Protein AF-A0A9Q0NQQ3-F1 (afdb_monomer_lite)

Radius of gyration: 32.9 Å; chains: 1; bounding box: 78×58×99 Å

Sequence (138 aa):
MGSHLDSGDTIETEGSVETSYLQKQWTLQQLKKNDHQLWRPQRGLPERSVSVLRAWMFQNFLHPYPKDAEKHLLAVKSGLTRSQVSNWFINARVRLWKPMIEEMYAEMNRRKGRQNEEGANRNHRGLISINNPRFNVS

Foldseek 3Di:
DDDDDDDDDDPDDDVVVVVVVVVVVVVVVVVVVCVVPPPDDVPDQPPQLVVLLVVQCVVVLVHSDDDQVRLVVSCVNSVHDSVVSVVCSVVCCVPPRVVVVVVVVVVVVVVVVVVVVVVVVVVVVVPPPDDDDDDDDD

Secondary structure (DSSP, 8-state):
-------------HHHHHHHHHHHHHHHHHHHHHHHHHS--S-S--HHHHHHHHHHHHHTTT-----HHHHHHHHHHHT--HHHHHHHHHHHIIIIIHHHHHHHHHHHHHHHHHHHHHHHHHHHHTTS----------

Structure (mmCIF, N/CA/C/O backbone):
data_AF-A0A9Q0NQQ3-F1
#
_entry.id   AF-A0A9Q0NQQ3-F1
#
loop_
_atom_site.group_PDB
_atom_site.id
_atom_site.type_symbol
_atom_site.label_atom_id
_atom_site.label_alt_id
_atom_site.label_comp_id
_atom_site.label_asym_id
_atom_site.label_entity_id
_atom_site.label_seq_id
_atom_site.pdbx_PDB_ins_code
_atom_site.Cartn_x
_atom_site.Cartn_y
_atom_site.Cartn_z
_atom_site.occupancy
_atom_site.B_iso_or_equiv
_atom_site.auth_seq_id
_atom_site.auth_comp_id
_atom_site.auth_asym_id
_atom_site.auth_atom_id
_atom_site.pdbx_PDB_model_num
ATOM 1 N N . MET A 1 1 ? 58.748 28.494 48.666 1.00 41.19 1 MET A N 1
ATOM 2 C CA . MET A 1 1 ? 59.998 28.173 47.943 1.00 41.19 1 MET A CA 1
ATOM 3 C C . MET A 1 1 ? 59.912 26.697 47.600 1.00 41.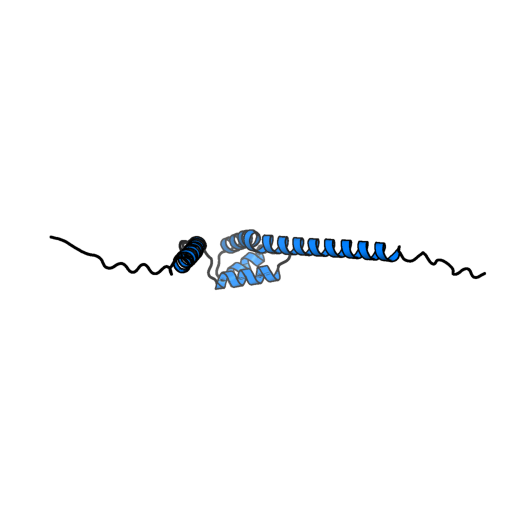19 1 MET A C 1
ATOM 5 O O . MET A 1 1 ? 59.674 25.934 48.519 1.00 41.19 1 MET A O 1
ATOM 9 N N . GLY A 1 2 ? 59.657 26.335 46.338 1.00 43.31 2 GLY A N 1
ATOM 10 C CA . GLY A 1 2 ? 60.695 25.922 45.373 1.00 43.31 2 GLY A CA 1
ATOM 11 C C . GLY A 1 2 ? 61.238 24.549 45.797 1.00 43.31 2 GLY A C 1
ATOM 12 O O . GLY A 1 2 ? 61.695 24.434 46.920 1.00 43.31 2 GLY A O 1
ATOM 13 N N . SER A 1 3 ? 61.211 23.460 45.039 1.00 46.94 3 SER A N 1
ATOM 14 C CA . SER A 1 3 ? 61.104 23.234 43.598 1.00 46.94 3 SER A CA 1
ATOM 15 C C . SER A 1 3 ? 61.194 21.713 43.377 1.00 46.94 3 SER A C 1
ATOM 17 O O . SER A 1 3 ? 61.660 21.000 44.262 1.00 46.94 3 SER A O 1
ATOM 19 N N . HIS A 1 4 ? 60.895 21.286 42.151 1.00 36.41 4 HIS A N 1
ATOM 20 C CA . HIS A 1 4 ? 61.605 20.236 41.408 1.00 36.41 4 HIS A CA 1
ATOM 21 C C . HIS A 1 4 ? 60.783 18.991 41.044 1.00 36.41 4 HIS A C 1
ATOM 23 O O . HIS A 1 4 ? 60.372 18.191 41.877 1.00 36.41 4 HIS A O 1
ATOM 29 N N . LEU A 1 5 ? 60.569 18.913 39.734 1.00 45.38 5 LEU A N 1
ATOM 30 C CA . LEU A 1 5 ? 59.950 17.864 38.942 1.00 45.38 5 LEU A CA 1
ATOM 31 C C . LEU A 1 5 ? 60.943 16.703 38.777 1.00 45.38 5 LEU A C 1
ATOM 33 O O . LEU A 1 5 ? 62.147 16.946 38.700 1.00 45.38 5 LEU A O 1
ATOM 37 N N . ASP A 1 6 ? 60.436 15.479 38.656 1.00 37.72 6 ASP A N 1
ATOM 38 C CA . ASP A 1 6 ? 61.159 14.376 38.020 1.00 37.72 6 ASP A CA 1
ATOM 39 C C . ASP A 1 6 ? 60.434 14.021 36.717 1.00 37.72 6 ASP A C 1
ATOM 41 O O . ASP A 1 6 ? 59.214 13.837 36.699 1.00 37.72 6 ASP A O 1
ATOM 45 N N . SER A 1 7 ? 61.190 14.037 35.622 1.00 55.62 7 SER A N 1
ATOM 46 C CA . SER A 1 7 ? 60.725 13.841 34.252 1.00 55.62 7 SER A CA 1
ATOM 47 C C . SER A 1 7 ? 60.843 12.371 33.874 1.00 55.62 7 SER A C 1
ATOM 49 O O . SER A 1 7 ? 61.928 11.802 33.927 1.00 55.62 7 SER A O 1
ATOM 51 N N . GLY A 1 8 ? 59.754 11.788 33.382 1.00 37.25 8 GLY A N 1
ATOM 52 C CA . GLY A 1 8 ? 59.758 10.479 32.736 1.00 37.25 8 GLY A CA 1
ATOM 53 C C . GLY A 1 8 ? 58.756 10.462 31.592 1.00 37.25 8 GLY A C 1
ATOM 54 O O . GLY A 1 8 ? 57.649 9.959 31.754 1.00 37.25 8 GLY A O 1
ATOM 55 N N . ASP A 1 9 ? 59.126 11.052 30.455 1.00 38.16 9 ASP A N 1
ATOM 56 C CA . ASP A 1 9 ? 58.312 11.046 29.239 1.00 38.16 9 ASP A CA 1
ATOM 57 C C . ASP A 1 9 ? 58.542 9.715 28.503 1.00 38.16 9 ASP A C 1
ATOM 59 O O . ASP A 1 9 ? 59.629 9.443 27.987 1.00 38.16 9 ASP A O 1
ATOM 63 N N . THR A 1 10 ? 57.538 8.838 28.538 1.00 48.53 10 THR A N 1
ATOM 64 C CA . THR A 1 10 ? 57.506 7.564 27.809 1.00 48.53 10 THR A CA 1
ATOM 65 C C . THR A 1 10 ? 56.640 7.761 26.568 1.00 48.53 10 THR A C 1
ATOM 67 O O . THR A 1 10 ? 55.428 7.944 26.661 1.00 48.53 10 THR A O 1
ATOM 70 N N . ILE A 1 11 ? 57.278 7.747 25.396 1.00 52.28 11 ILE A N 1
ATOM 71 C CA . ILE A 1 11 ? 56.640 7.845 24.078 1.00 52.28 11 ILE A CA 1
ATOM 72 C C . ILE A 1 11 ? 55.896 6.540 23.784 1.00 52.28 11 ILE A C 1
ATOM 74 O O . ILE A 1 11 ? 56.439 5.691 23.095 1.00 52.28 11 ILE A O 1
ATOM 78 N N . GLU A 1 12 ? 54.670 6.365 24.278 1.00 53.56 12 GLU A N 1
ATOM 79 C CA . GLU A 1 12 ? 53.768 5.283 23.842 1.00 53.56 12 GLU A CA 1
ATOM 80 C C . GLU A 1 12 ? 52.293 5.682 24.015 1.00 53.56 12 GLU A C 1
ATOM 82 O O . GLU A 1 12 ? 51.605 5.169 24.896 1.00 53.56 12 GLU A O 1
ATOM 87 N N . THR A 1 13 ? 51.750 6.628 23.232 1.00 50.34 13 THR A N 1
ATOM 88 C CA . THR A 1 13 ? 50.282 6.864 23.280 1.00 50.34 13 THR A CA 1
ATOM 89 C C . THR A 1 13 ? 49.635 7.462 22.022 1.00 50.34 13 THR A C 1
ATOM 91 O O . THR A 1 13 ? 48.511 7.941 22.088 1.00 50.34 13 THR A O 1
ATOM 94 N N . GLU A 1 14 ? 50.257 7.421 20.844 1.00 50.19 14 GLU A N 1
ATOM 95 C CA . GLU A 1 14 ? 49.658 8.083 19.662 1.00 50.19 14 GLU A CA 1
ATOM 96 C C . GLU A 1 14 ? 48.566 7.225 18.971 1.00 50.19 14 GLU A C 1
ATOM 98 O O . GLU A 1 14 ? 47.528 7.740 18.559 1.00 50.19 14 GLU A O 1
ATOM 103 N N . GLY A 1 15 ? 48.699 5.889 18.936 1.00 48.53 15 GLY A N 1
ATOM 104 C CA . GLY A 1 15 ? 47.726 5.002 18.261 1.00 48.53 15 GLY A CA 1
ATOM 105 C C . GLY A 1 15 ? 46.391 4.785 18.999 1.00 48.53 15 GLY A C 1
ATOM 106 O O . GLY A 1 15 ? 45.391 4.373 18.404 1.00 48.53 15 GLY A O 1
ATOM 107 N N . SER A 1 16 ? 46.345 5.071 20.302 1.00 54.09 16 SER A N 1
ATOM 108 C CA . SER A 1 16 ? 45.147 4.877 21.140 1.00 54.09 16 SER A CA 1
ATOM 109 C C . SER A 1 16 ? 44.127 6.010 20.962 1.00 54.09 16 SER A C 1
ATOM 111 O O . SER A 1 16 ? 42.911 5.806 21.009 1.00 54.09 16 SER A O 1
ATOM 113 N N . VAL A 1 17 ? 44.611 7.224 20.690 1.00 58.12 17 VAL A N 1
ATOM 114 C CA . VAL A 1 17 ? 43.752 8.406 20.554 1.00 58.12 17 VAL A CA 1
ATOM 115 C C . VAL A 1 17 ? 43.084 8.439 19.181 1.00 58.12 17 VAL A C 1
ATOM 117 O O . VAL A 1 17 ? 41.894 8.742 19.088 1.00 58.12 17 VAL A O 1
ATOM 120 N N . GLU A 1 18 ? 43.805 8.065 18.122 1.00 58.72 18 GLU A N 1
ATOM 121 C CA . GLU A 1 18 ? 43.264 8.042 16.759 1.00 58.72 18 GLU A CA 1
ATOM 122 C C . GLU A 1 18 ? 42.195 6.951 16.586 1.00 58.72 18 GLU A C 1
ATOM 124 O O . GLU A 1 18 ? 41.114 7.215 16.055 1.00 58.72 18 GLU A O 1
ATOM 129 N N . THR A 1 19 ? 42.428 5.752 17.131 1.00 60.34 19 THR A N 1
ATOM 130 C CA . THR A 1 19 ? 41.429 4.668 17.151 1.00 60.34 19 THR A CA 1
ATOM 131 C C . THR A 1 19 ? 40.190 5.053 1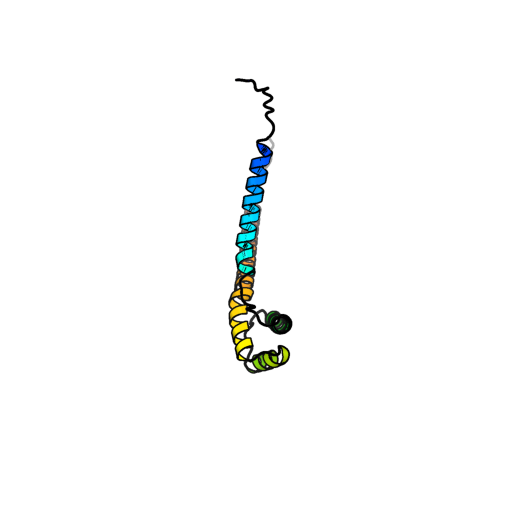7.960 1.00 60.34 19 THR A C 1
ATOM 133 O O . THR A 1 19 ? 39.066 4.853 17.496 1.00 60.34 19 THR A O 1
ATOM 136 N N . SER A 1 20 ? 40.372 5.698 19.116 1.00 72.38 20 SER A N 1
ATOM 137 C CA . SER A 1 20 ? 39.280 6.271 19.912 1.00 72.38 20 SER A CA 1
ATOM 138 C C . SER A 1 20 ? 38.493 7.328 19.134 1.00 72.38 20 SER A C 1
ATOM 140 O O . SER A 1 20 ? 37.259 7.314 19.138 1.00 72.38 20 SER A O 1
ATOM 142 N N . TYR A 1 21 ? 39.172 8.212 18.399 1.00 74.88 21 TYR A N 1
ATOM 143 C CA . TYR A 1 21 ? 38.520 9.258 17.617 1.00 74.88 21 TYR A CA 1
ATOM 144 C C . TYR A 1 21 ? 37.735 8.680 16.443 1.00 74.88 21 TYR A C 1
ATOM 146 O O . TYR A 1 21 ? 36.575 9.037 16.255 1.00 74.88 21 TYR A O 1
ATOM 154 N N . LEU A 1 22 ? 38.312 7.743 15.690 1.00 74.06 22 LEU A N 1
ATOM 155 C CA . LEU A 1 22 ? 37.628 7.065 14.591 1.00 74.06 22 LEU A CA 1
ATOM 156 C C . LEU A 1 22 ? 36.429 6.265 15.095 1.00 74.06 22 LEU A C 1
ATOM 158 O O . LEU A 1 22 ? 35.345 6.374 14.527 1.00 74.06 22 LEU A O 1
ATOM 162 N N . GLN A 1 23 ? 36.572 5.539 16.203 1.00 74.56 23 GLN A N 1
ATOM 163 C CA . GLN A 1 23 ? 35.472 4.801 16.813 1.00 74.56 23 GLN A CA 1
ATOM 164 C C . GLN A 1 23 ? 34.377 5.736 17.328 1.00 74.56 23 GLN A C 1
ATOM 166 O O . GLN A 1 23 ? 33.196 5.445 17.133 1.00 74.56 23 GLN A O 1
ATOM 171 N N . LYS A 1 24 ? 34.743 6.884 17.911 1.00 76.50 24 LYS A N 1
ATOM 172 C CA . LYS A 1 24 ? 33.821 7.948 18.332 1.00 76.50 24 LYS A CA 1
ATOM 173 C C . LYS A 1 24 ? 33.107 8.586 17.137 1.00 76.50 24 LYS A C 1
ATOM 175 O O . LYS A 1 24 ? 31.898 8.781 17.185 1.00 76.50 24 LYS A O 1
ATOM 180 N N . GLN A 1 25 ? 33.810 8.859 16.040 1.00 76.44 25 GLN A N 1
ATOM 181 C CA . GLN A 1 25 ? 33.227 9.386 14.802 1.00 76.44 25 GLN A CA 1
ATOM 182 C C . GLN A 1 25 ? 32.291 8.362 14.140 1.00 76.44 25 GLN A C 1
ATOM 184 O O . GLN A 1 25 ? 31.186 8.716 13.729 1.00 76.44 25 GLN A O 1
ATOM 189 N N . TRP A 1 26 ? 32.674 7.081 14.105 1.00 67.50 26 TRP A N 1
ATOM 190 C CA . TRP A 1 26 ? 31.832 5.986 13.617 1.00 67.50 26 TRP A CA 1
ATOM 191 C C . TRP A 1 26 ? 30.586 5.810 14.490 1.00 67.50 26 TRP A C 1
ATOM 193 O O . TRP A 1 26 ? 29.482 5.765 13.957 1.00 67.50 26 TRP A O 1
ATOM 203 N N . THR A 1 27 ? 30.714 5.785 15.822 1.00 71.81 27 THR A N 1
ATOM 204 C CA . THR A 1 27 ? 29.555 5.680 16.733 1.00 71.81 27 THR A CA 1
ATOM 205 C C . THR A 1 27 ? 28.633 6.892 16.648 1.00 71.81 27 THR A C 1
ATOM 207 O O . THR A 1 27 ? 27.419 6.712 16.580 1.00 71.81 27 THR A O 1
ATOM 210 N N . LEU A 1 28 ? 29.162 8.115 16.564 1.00 72.00 28 LEU A N 1
ATOM 211 C CA . LEU A 1 28 ? 28.354 9.321 16.346 1.00 72.00 28 LEU A CA 1
ATOM 212 C C . LEU A 1 28 ? 27.637 9.297 14.988 1.00 72.00 28 LEU A C 1
ATOM 214 O O . LEU A 1 28 ? 26.488 9.728 14.890 1.00 72.00 28 LEU A O 1
ATOM 218 N N . GLN A 1 29 ? 28.266 8.746 13.947 1.00 67.50 29 GLN A N 1
ATOM 219 C CA . GLN A 1 29 ? 27.617 8.546 12.651 1.00 67.50 29 GLN A CA 1
ATOM 220 C C . GLN A 1 29 ? 26.499 7.490 12.726 1.00 67.50 29 GLN A C 1
ATOM 222 O O . GLN A 1 29 ? 25.454 7.668 12.096 1.00 67.50 29 GLN A O 1
ATOM 227 N N . GLN A 1 30 ? 26.677 6.428 13.520 1.00 60.78 30 GLN A N 1
ATOM 228 C CA . GLN A 1 30 ? 25.638 5.421 13.774 1.00 60.78 30 GLN A CA 1
ATOM 229 C C . GLN A 1 30 ? 24.466 6.000 14.582 1.00 60.78 30 GLN A C 1
ATOM 231 O O . GLN A 1 30 ? 23.313 5.725 14.260 1.00 60.78 30 GLN A O 1
ATOM 236 N N . LEU A 1 31 ? 24.732 6.858 15.571 1.00 56.59 31 LEU A N 1
ATOM 237 C CA . LEU A 1 31 ? 23.705 7.588 16.325 1.00 56.59 31 LEU A CA 1
ATOM 238 C C . LEU A 1 31 ? 22.920 8.556 15.426 1.00 56.59 31 LEU A C 1
ATOM 240 O O . LEU A 1 31 ? 21.696 8.503 15.427 1.00 56.59 31 LEU A O 1
ATOM 244 N N . LYS A 1 32 ? 23.585 9.313 14.541 1.00 56.81 32 LYS A N 1
ATOM 245 C CA . LYS A 1 32 ? 22.908 10.159 13.533 1.00 56.81 32 LYS A CA 1
ATOM 246 C C . LYS A 1 32 ? 22.055 9.362 12.535 1.00 56.81 32 LYS A C 1
ATOM 248 O O . LYS A 1 32 ? 21.007 9.841 12.112 1.00 56.81 32 LYS A O 1
ATOM 253 N N . LYS A 1 33 ? 22.480 8.150 12.153 1.00 53.53 33 LYS A N 1
ATOM 254 C CA . LYS A 1 33 ? 21.678 7.225 11.325 1.00 53.53 33 LYS A CA 1
ATOM 255 C C . LYS A 1 33 ? 20.472 6.662 12.098 1.00 53.53 33 LYS A C 1
ATOM 257 O O . LYS A 1 33 ? 19.423 6.439 11.493 1.00 53.53 33 LYS A O 1
ATOM 262 N N . ASN A 1 34 ? 20.597 6.496 13.417 1.00 47.81 34 ASN A N 1
ATOM 263 C CA . ASN A 1 34 ? 19.548 6.007 14.319 1.00 47.81 34 ASN A CA 1
ATOM 264 C C . ASN A 1 34 ? 18.575 7.099 14.810 1.00 47.81 34 ASN A C 1
ATOM 266 O O . ASN A 1 34 ? 17.426 6.788 15.122 1.00 47.81 34 ASN A O 1
ATOM 270 N N . ASP A 1 35 ? 18.953 8.379 14.796 1.00 48.16 35 ASP A N 1
ATOM 271 C CA . ASP A 1 35 ? 18.063 9.494 15.162 1.00 48.16 35 ASP A CA 1
ATOM 272 C C . ASP A 1 35 ? 16.868 9.648 14.203 1.00 48.16 35 ASP A C 1
ATOM 274 O O . ASP A 1 35 ? 15.803 10.140 14.577 1.00 48.16 35 ASP A O 1
ATOM 278 N N . HIS A 1 36 ? 16.973 9.134 12.973 1.00 50.56 36 HIS A N 1
ATOM 279 C CA . HIS A 1 36 ? 15.843 9.067 12.040 1.00 50.56 36 HIS A CA 1
ATOM 280 C C . HIS A 1 36 ? 14.791 7.992 12.392 1.00 50.56 36 HIS A C 1
ATOM 282 O O . HIS A 1 36 ? 13.747 7.918 11.722 1.00 50.56 36 HIS A O 1
ATOM 288 N N . GLN A 1 37 ? 15.050 7.156 13.406 1.00 50.47 37 GLN A N 1
ATOM 289 C CA . GLN A 1 37 ? 14.160 6.087 13.879 1.00 50.47 37 GLN A CA 1
ATOM 290 C C . GLN A 1 37 ? 13.523 6.397 15.247 1.00 50.47 37 GLN A C 1
ATOM 292 O O . GLN A 1 37 ? 12.403 5.954 15.485 1.00 50.47 37 GLN A O 1
ATOM 297 N N . LEU A 1 38 ? 14.181 7.167 16.126 1.00 49.25 38 LEU A N 1
ATOM 298 C CA . LEU A 1 38 ? 13.804 7.246 17.550 1.00 49.25 38 LEU A CA 1
ATOM 299 C C . LEU A 1 38 ? 12.807 8.361 17.918 1.00 49.25 38 LEU A C 1
ATOM 301 O O . LEU A 1 38 ? 12.115 8.241 18.922 1.00 49.25 38 LEU A O 1
ATOM 305 N N . TRP A 1 39 ? 12.647 9.396 17.088 1.00 46.12 39 TRP A N 1
ATOM 306 C CA . TRP A 1 39 ? 11.585 10.407 17.232 1.00 46.12 39 TRP A CA 1
ATOM 307 C C . TRP A 1 39 ? 10.652 10.397 16.023 1.00 46.12 39 TRP A C 1
ATOM 309 O O . TRP A 1 39 ? 10.505 11.368 15.277 1.00 46.12 39 TRP A O 1
ATOM 319 N N . ARG A 1 40 ? 9.972 9.270 15.812 1.00 53.12 40 ARG A N 1
ATOM 320 C CA . ARG A 1 40 ? 8.690 9.304 15.111 1.00 53.12 40 ARG A CA 1
ATOM 321 C C . ARG A 1 40 ? 7.611 9.006 16.147 1.00 53.12 40 ARG A C 1
ATOM 323 O O . ARG A 1 40 ? 7.726 7.988 16.823 1.00 53.12 40 ARG A O 1
ATOM 330 N N . PRO A 1 41 ? 6.534 9.816 16.240 1.00 51.44 41 PRO A N 1
ATOM 331 C CA . PRO A 1 41 ? 5.281 9.324 16.818 1.00 51.44 41 PRO A CA 1
ATOM 332 C C . PRO A 1 41 ? 5.010 7.945 16.214 1.00 51.44 41 PRO A C 1
ATOM 334 O O . PRO A 1 41 ? 5.436 7.747 15.077 1.00 51.44 41 PRO A O 1
ATOM 337 N N . GLN A 1 42 ? 4.347 7.019 16.908 1.00 56.56 42 GLN A N 1
ATOM 338 C CA . GLN A 1 42 ? 4.022 5.682 16.386 1.00 56.56 42 GLN A CA 1
ATOM 339 C C . GLN A 1 42 ? 3.279 5.799 15.031 1.00 56.56 42 GLN A C 1
ATOM 341 O O . GLN A 1 42 ? 2.056 5.838 14.953 1.00 56.56 42 GLN A O 1
ATOM 346 N N . ARG A 1 43 ? 4.030 5.966 13.938 1.00 70.31 43 ARG A N 1
ATOM 347 C CA . ARG A 1 43 ? 3.574 6.366 12.602 1.00 70.31 43 ARG A CA 1
ATOM 348 C C . ARG A 1 43 ? 3.601 5.101 11.778 1.00 70.31 43 ARG A C 1
ATOM 350 O O . ARG A 1 43 ? 4.493 4.878 10.965 1.00 70.31 43 ARG A O 1
ATOM 357 N N . GLY A 1 44 ? 2.640 4.238 12.054 1.00 84.44 44 GLY A N 1
ATOM 358 C CA . GLY A 1 44 ? 2.529 2.949 11.406 1.00 84.44 44 GLY A CA 1
ATOM 359 C C . GLY A 1 44 ? 1.204 2.302 11.742 1.00 84.44 44 GLY A C 1
ATOM 360 O O . GLY A 1 44 ? 0.625 2.540 12.798 1.00 84.44 44 GLY A O 1
ATOM 361 N N . LEU A 1 45 ? 0.720 1.492 10.812 1.00 93.62 45 LEU A N 1
ATOM 362 C CA . LEU A 1 45 ? -0.380 0.581 11.090 1.00 93.62 45 LEU A CA 1
ATOM 363 C C . LEU A 1 45 ? 0.148 -0.562 11.980 1.00 93.62 45 LEU A C 1
ATOM 365 O O . LEU A 1 45 ? 1.352 -0.831 11.945 1.00 93.62 45 LEU A O 1
ATOM 369 N N . PRO A 1 46 ? -0.711 -1.251 12.752 1.00 95.25 46 PRO A N 1
ATOM 370 C CA . PRO A 1 46 ? -0.291 -2.388 13.568 1.00 95.25 46 PRO A CA 1
ATOM 371 C C . PRO A 1 46 ? 0.427 -3.453 12.731 1.00 95.25 46 PRO A C 1
ATOM 373 O O . PRO A 1 46 ? -0.012 -3.768 11.625 1.00 95.25 46 PRO A O 1
ATOM 376 N N . GLU A 1 47 ? 1.490 -4.058 13.264 1.00 93.19 47 GLU A N 1
ATOM 377 C CA . GLU A 1 47 ? 2.322 -5.010 12.507 1.00 93.19 47 GLU A CA 1
ATOM 378 C C . GLU A 1 47 ? 1.514 -6.205 11.977 1.00 93.19 47 GLU A C 1
ATOM 380 O O . GLU A 1 47 ? 1.702 -6.651 10.843 1.00 93.19 47 GLU A O 1
ATOM 385 N N . ARG A 1 48 ? 0.529 -6.671 12.759 1.00 95.38 48 ARG A N 1
ATOM 386 C CA . ARG A 1 48 ? -0.415 -7.717 12.340 1.00 95.38 48 ARG A CA 1
ATOM 387 C C . ARG A 1 48 ? -1.233 -7.292 11.119 1.00 95.38 48 ARG A C 1
ATOM 389 O O . ARG A 1 48 ? -1.366 -8.067 10.175 1.00 95.38 48 ARG A O 1
ATOM 396 N N . SER A 1 49 ? -1.744 -6.062 11.113 1.00 97.56 49 SER A N 1
ATOM 397 C CA . SER A 1 49 ? -2.477 -5.497 9.979 1.00 97.56 49 SER A CA 1
ATOM 398 C C . SER A 1 49 ? -1.572 -5.387 8.754 1.00 97.56 49 SER A C 1
ATOM 400 O O . SER A 1 49 ? -1.948 -5.826 7.670 1.00 97.56 49 SER A O 1
ATOM 402 N N . VAL A 1 50 ? -0.352 -4.867 8.927 1.00 96.62 50 VAL A N 1
ATOM 403 C CA . VAL A 1 50 ? 0.625 -4.714 7.839 1.00 96.62 50 VAL A CA 1
ATOM 404 C C . VAL A 1 50 ? 1.024 -6.067 7.248 1.00 96.62 50 VAL A C 1
ATOM 406 O O . VAL A 1 50 ? 1.152 -6.178 6.032 1.00 96.62 50 VAL A O 1
ATOM 409 N N . SER A 1 51 ? 1.163 -7.108 8.068 1.00 97.19 51 SER A N 1
ATOM 410 C CA . SER A 1 51 ? 1.497 -8.464 7.611 1.00 97.19 51 SER A CA 1
ATOM 411 C C . SER A 1 51 ? 0.463 -9.018 6.626 1.00 97.19 51 SER A C 1
ATOM 413 O O . SER A 1 51 ? 0.837 -9.574 5.594 1.00 97.19 51 SER A O 1
ATOM 415 N N . VAL A 1 52 ? -0.832 -8.787 6.879 1.00 98.19 52 VAL A N 1
ATOM 416 C CA . VAL A 1 52 ? -1.915 -9.152 5.946 1.00 98.19 52 VAL A CA 1
ATOM 417 C C . VAL A 1 52 ? -1.752 -8.429 4.606 1.00 98.19 52 VAL A C 1
ATOM 419 O O . VAL A 1 52 ? -1.867 -9.047 3.546 1.00 98.19 52 VAL A O 1
ATOM 422 N N . LEU A 1 53 ? -1.458 -7.126 4.639 1.00 98.50 53 LEU A N 1
ATOM 423 C CA . LEU A 1 53 ? -1.303 -6.318 3.427 1.00 98.50 53 LEU A CA 1
ATOM 424 C C . LEU A 1 53 ? -0.048 -6.710 2.631 1.00 98.50 53 LEU A C 1
ATOM 426 O O . LEU A 1 53 ? -0.112 -6.818 1.406 1.00 98.50 53 LEU A O 1
ATOM 430 N N . ARG A 1 54 ? 1.074 -6.980 3.316 1.00 97.88 54 ARG A N 1
ATOM 431 C CA . ARG A 1 54 ? 2.310 -7.483 2.694 1.00 97.88 54 ARG A CA 1
ATOM 432 C C . ARG A 1 54 ? 2.082 -8.833 2.023 1.00 97.88 54 ARG A C 1
ATOM 434 O O . ARG A 1 54 ? 2.488 -8.996 0.878 1.00 97.88 54 ARG A O 1
ATOM 441 N N . ALA A 1 55 ? 1.394 -9.765 2.685 1.00 98.12 55 ALA A N 1
ATOM 442 C CA . ALA A 1 55 ? 1.089 -11.074 2.110 1.00 98.12 55 ALA A CA 1
ATOM 443 C C . ALA A 1 55 ? 0.322 -10.949 0.784 1.00 98.12 55 ALA A C 1
ATOM 445 O O . ALA A 1 55 ? 0.713 -11.554 -0.213 1.00 98.12 55 ALA A O 1
ATOM 446 N N . TRP A 1 56 ? -0.713 -10.103 0.738 1.00 98.44 56 TRP A N 1
ATOM 447 C CA . TRP A 1 56 ? -1.449 -9.854 -0.504 1.00 98.44 56 TRP A CA 1
ATOM 448 C C . TRP A 1 56 ? -0.574 -9.180 -1.572 1.00 98.44 56 TRP A C 1
ATOM 450 O O . TRP A 1 56 ? -0.625 -9.571 -2.737 1.00 98.44 56 TRP A O 1
ATOM 460 N N . MET A 1 57 ? 0.257 -8.198 -1.194 1.00 97.94 57 MET A N 1
ATOM 461 C CA . MET A 1 57 ? 1.170 -7.519 -2.124 1.00 97.94 57 MET A CA 1
ATOM 462 C C . MET A 1 57 ? 2.163 -8.493 -2.766 1.00 97.94 57 MET A C 1
ATOM 464 O O . MET A 1 57 ? 2.397 -8.401 -3.966 1.00 97.94 57 MET A O 1
ATOM 468 N N . PHE A 1 58 ? 2.718 -9.431 -1.995 1.00 95.88 58 PHE A N 1
ATOM 469 C CA . PHE A 1 58 ? 3.629 -10.448 -2.521 1.00 95.88 58 PHE A CA 1
ATOM 470 C C . PHE A 1 58 ? 2.918 -11.451 -3.433 1.00 95.88 58 PHE A C 1
ATOM 472 O O . PHE A 1 58 ? 3.449 -11.794 -4.484 1.00 95.88 58 PHE A O 1
ATOM 479 N N . GLN A 1 59 ? 1.698 -11.872 -3.091 1.00 97.19 59 GLN A N 1
ATOM 480 C CA . GLN A 1 59 ? 0.888 -12.724 -3.974 1.00 97.19 59 GLN A CA 1
ATOM 481 C C . GLN A 1 59 ? 0.577 -12.035 -5.311 1.00 97.19 59 GLN A C 1
ATOM 483 O O . GLN A 1 59 ? 0.535 -12.685 -6.350 1.00 97.19 59 GLN A O 1
ATOM 488 N N . ASN A 1 60 ? 0.414 -10.709 -5.293 1.00 97.38 60 ASN A N 1
ATOM 489 C CA . ASN A 1 60 ? 0.124 -9.882 -6.464 1.00 97.38 60 ASN A CA 1
ATOM 490 C C . ASN A 1 60 ? 1.358 -9.095 -6.928 1.00 97.38 60 ASN A C 1
ATOM 492 O O . ASN A 1 60 ? 1.234 -7.964 -7.399 1.00 97.38 60 ASN A O 1
ATOM 496 N N . PHE A 1 61 ? 2.555 -9.675 -6.793 1.00 95.56 61 PHE A N 1
ATOM 497 C CA . PHE A 1 61 ? 3.817 -8.956 -6.973 1.00 95.56 61 PHE A CA 1
ATOM 498 C C . PHE A 1 61 ? 3.950 -8.252 -8.328 1.00 95.56 61 PHE A C 1
ATOM 500 O O . PHE A 1 61 ? 4.454 -7.139 -8.377 1.00 95.56 61 PHE A O 1
ATOM 507 N N . LEU A 1 62 ? 3.478 -8.837 -9.431 1.00 94.94 62 LEU A N 1
ATOM 508 C CA . LEU A 1 62 ? 3.579 -8.195 -10.751 1.00 94.94 62 LEU A CA 1
ATOM 509 C C . LEU A 1 62 ? 2.658 -6.975 -10.895 1.00 94.94 62 LEU A C 1
ATOM 511 O O . LEU A 1 62 ? 2.973 -6.037 -11.625 1.00 94.94 62 LEU A O 1
ATOM 515 N N . HIS A 1 63 ? 1.522 -6.979 -10.197 1.00 96.12 63 HIS A N 1
ATOM 516 C CA . HIS A 1 63 ? 0.511 -5.935 -10.298 1.00 96.12 63 HIS A CA 1
ATOM 517 C C . HIS A 1 63 ? -0.188 -5.717 -8.943 1.00 96.12 63 HIS A C 1
ATOM 519 O O . HIS A 1 63 ? -1.348 -6.102 -8.768 1.00 96.12 63 HIS A O 1
ATOM 525 N N . PRO A 1 64 ? 0.481 -5.064 -7.972 1.00 97.00 64 PRO A N 1
ATOM 526 C CA . PRO A 1 64 ? -0.030 -4.900 -6.610 1.00 97.00 64 PRO A CA 1
ATOM 527 C C . PRO A 1 64 ? -1.065 -3.760 -6.508 1.00 97.00 64 PRO A C 1
ATOM 529 O O . PRO A 1 64 ? -0.912 -2.819 -5.724 1.00 97.00 64 PRO A O 1
ATOM 532 N N . TYR A 1 65 ? -2.118 -3.826 -7.324 1.00 98.12 65 TYR A N 1
ATOM 533 C CA . TYR A 1 65 ? -3.211 -2.856 -7.400 1.00 98.12 65 TYR A CA 1
ATOM 534 C C . TYR A 1 65 ? -4.522 -3.548 -7.013 1.00 98.12 65 TYR A C 1
ATOM 536 O O . TYR A 1 65 ? -5.200 -4.094 -7.886 1.00 98.12 65 TYR A O 1
ATOM 544 N N . PRO A 1 66 ? -4.888 -3.554 -5.720 1.00 97.38 66 PRO A N 1
ATOM 545 C CA . PRO A 1 66 ? -6.097 -4.233 -5.281 1.00 97.38 66 PRO A CA 1
ATOM 546 C C . PRO A 1 66 ? -7.333 -3.545 -5.860 1.00 97.38 66 PRO A C 1
ATOM 548 O O . PRO A 1 66 ? -7.473 -2.316 -5.785 1.00 97.38 66 PRO A O 1
ATOM 551 N N . LYS A 1 67 ? -8.249 -4.346 -6.405 1.00 98.06 67 LYS A N 1
ATOM 552 C CA . LYS A 1 67 ? -9.587 -3.917 -6.821 1.00 98.06 67 LYS A CA 1
ATOM 553 C C . LYS A 1 67 ? -10.410 -3.508 -5.604 1.00 98.06 67 LYS A C 1
ATOM 555 O O . LYS A 1 67 ? -10.058 -3.792 -4.460 1.00 98.06 67 LYS A O 1
ATOM 560 N N . ASP A 1 68 ? -11.545 -2.860 -5.839 1.00 97.25 68 ASP A N 1
ATOM 561 C CA . ASP A 1 68 ? -12.356 -2.321 -4.748 1.00 97.25 68 ASP A CA 1
ATOM 562 C C . ASP A 1 68 ? -12.840 -3.390 -3.750 1.00 97.25 68 ASP A C 1
ATOM 564 O O . ASP A 1 68 ? -12.704 -3.226 -2.534 1.00 97.25 68 ASP A O 1
ATOM 568 N N . ALA A 1 69 ? -13.288 -4.534 -4.274 1.00 97.62 69 ALA A N 1
ATOM 569 C CA . ALA A 1 69 ? -13.670 -5.698 -3.477 1.00 97.62 69 ALA A CA 1
ATOM 570 C C . ALA A 1 69 ? -12.496 -6.259 -2.653 1.00 97.62 69 ALA A C 1
ATOM 572 O O . ALA A 1 69 ? -12.660 -6.610 -1.485 1.00 97.62 69 ALA A O 1
ATOM 573 N N . GLU A 1 70 ? -11.288 -6.289 -3.219 1.00 98.25 70 GLU A N 1
ATOM 574 C CA . GLU A 1 70 ? -10.090 -6.761 -2.517 1.00 98.25 70 GLU A CA 1
ATOM 575 C C . GLU A 1 70 ? -9.682 -5.791 -1.410 1.00 98.25 70 GLU A C 1
ATOM 577 O O . GLU A 1 70 ? -9.359 -6.226 -0.308 1.00 98.25 70 GLU A O 1
ATOM 582 N N . LYS A 1 71 ? -9.774 -4.474 -1.648 1.00 98.38 71 LYS A N 1
ATOM 583 C CA . LYS A 1 71 ? -9.564 -3.462 -0.600 1.00 98.38 71 LYS A CA 1
ATOM 584 C C . LYS A 1 71 ? -10.535 -3.656 0.560 1.00 98.38 71 LYS A C 1
ATOM 586 O O . LYS A 1 71 ? -10.127 -3.514 1.710 1.00 98.38 71 LYS A O 1
ATOM 591 N N . HIS A 1 72 ? -11.798 -3.980 0.275 1.00 98.31 72 HIS A N 1
ATOM 592 C CA . HIS A 1 72 ? -12.789 -4.275 1.308 1.00 98.31 72 HIS A CA 1
ATOM 593 C C . HIS A 1 72 ? -12.422 -5.539 2.100 1.00 98.31 72 HIS A C 1
ATOM 595 O O . HIS A 1 72 ? -12.366 -5.499 3.327 1.00 98.31 72 HIS A O 1
ATOM 601 N N . LEU A 1 73 ? -12.076 -6.634 1.419 1.00 98.31 73 LEU A N 1
ATOM 602 C CA . LEU A 1 73 ? -11.647 -7.871 2.078 1.00 98.31 73 LEU A CA 1
ATOM 603 C C . LEU A 1 73 ? -10.392 -7.664 2.942 1.00 98.31 73 LEU A C 1
ATOM 605 O O . LEU A 1 73 ? -10.308 -8.167 4.062 1.00 98.31 73 LEU A O 1
ATOM 609 N N . LEU A 1 74 ? -9.416 -6.913 2.435 1.00 98.62 74 LEU A N 1
ATOM 610 C CA . LEU A 1 74 ? -8.183 -6.592 3.150 1.00 98.62 74 LEU A CA 1
ATOM 611 C C . LEU A 1 74 ? -8.450 -5.708 4.365 1.00 98.62 74 LEU A C 1
ATOM 613 O O . LEU A 1 74 ? -7.856 -5.942 5.413 1.00 98.62 74 LEU A O 1
ATOM 617 N N . ALA A 1 75 ? -9.359 -4.739 4.256 1.00 98.56 75 ALA A N 1
ATOM 618 C CA . ALA A 1 75 ? -9.802 -3.907 5.371 1.00 98.56 75 ALA A CA 1
ATOM 619 C C . ALA A 1 75 ? -10.370 -4.770 6.510 1.00 98.56 75 ALA A C 1
ATOM 621 O O . ALA A 1 75 ? -9.887 -4.683 7.639 1.00 98.56 75 ALA A O 1
ATOM 622 N N . VAL A 1 76 ? -11.284 -5.695 6.190 1.00 98.31 76 VAL A N 1
ATOM 623 C CA . VAL A 1 76 ? -11.852 -6.647 7.162 1.00 98.31 76 VAL A CA 1
ATOM 624 C C . VAL A 1 76 ? -10.766 -7.525 7.792 1.00 98.31 76 VAL A C 1
ATOM 626 O O . VAL A 1 76 ? -10.672 -7.605 9.013 1.00 98.31 76 VAL A O 1
ATOM 629 N N . LYS A 1 77 ? -9.896 -8.148 6.985 1.00 98.19 77 LYS A N 1
ATOM 630 C CA . LYS A 1 77 ? -8.848 -9.060 7.485 1.00 98.19 77 LYS A CA 1
ATOM 631 C C . LYS A 1 77 ? -7.790 -8.365 8.345 1.00 98.19 77 LYS A C 1
ATOM 633 O O . LYS A 1 77 ? -7.224 -8.983 9.242 1.00 98.19 77 LYS A O 1
ATOM 638 N N . SER A 1 78 ? -7.478 -7.110 8.032 1.00 97.69 78 SER A N 1
ATOM 639 C CA . SER A 1 78 ? -6.428 -6.333 8.700 1.00 97.69 78 SER A CA 1
ATOM 640 C C . SER A 1 78 ? -6.942 -5.499 9.876 1.00 97.69 78 SER A C 1
ATOM 642 O O . SER A 1 78 ? -6.126 -4.966 10.627 1.00 97.69 78 SER A O 1
ATOM 644 N N . GLY A 1 79 ? -8.264 -5.387 10.052 1.00 98.19 79 GLY A N 1
ATOM 645 C CA . GLY A 1 79 ? -8.878 -4.509 11.051 1.00 98.19 79 GLY A CA 1
ATOM 646 C C . GLY A 1 79 ? -8.683 -3.021 10.744 1.00 98.19 79 GLY A C 1
ATOM 647 O O . GLY A 1 79 ? -8.574 -2.211 11.660 1.00 98.19 79 GLY A O 1
ATOM 648 N N . LEU A 1 80 ? -8.582 -2.658 9.464 1.00 97.81 80 LEU A N 1
ATOM 649 C CA . LEU A 1 80 ? -8.351 -1.288 9.007 1.00 97.81 80 LEU A CA 1
ATOM 650 C C . LEU A 1 80 ? -9.529 -0.766 8.193 1.00 97.81 80 LEU A C 1
ATOM 652 O O . LEU A 1 80 ? -10.337 -1.523 7.668 1.00 97.81 80 LEU A O 1
ATOM 656 N N . THR A 1 81 ? -9.589 0.547 8.005 1.00 98.19 81 THR A N 1
ATOM 657 C CA . THR A 1 81 ? -10.519 1.155 7.048 1.00 98.19 81 THR A CA 1
ATOM 658 C C . THR A 1 81 ? -10.041 0.961 5.605 1.00 98.19 81 THR A C 1
ATOM 660 O O . THR A 1 81 ? -8.840 0.913 5.322 1.00 98.19 81 THR A O 1
ATOM 663 N N . ARG A 1 82 ? -10.978 0.948 4.646 1.00 98.06 82 ARG A N 1
ATOM 664 C CA . ARG A 1 82 ? -10.659 0.902 3.201 1.00 98.06 82 ARG A CA 1
ATOM 665 C C . ARG A 1 82 ? -9.710 2.024 2.765 1.00 98.06 82 ARG A C 1
ATOM 667 O O . ARG A 1 82 ? -8.840 1.795 1.927 1.00 98.06 82 ARG A O 1
ATOM 674 N N . SER A 1 83 ? -9.853 3.216 3.349 1.00 98.00 83 SER A N 1
ATOM 675 C CA . SER A 1 83 ? -8.978 4.362 3.068 1.00 98.00 83 SER A CA 1
ATOM 676 C C . SER A 1 83 ? -7.542 4.110 3.541 1.00 98.00 83 SER A C 1
ATOM 678 O O . SER A 1 83 ? -6.601 4.291 2.770 1.00 98.00 83 SER A O 1
ATOM 680 N N . GLN A 1 84 ? -7.357 3.587 4.761 1.00 97.94 84 GLN A N 1
ATOM 681 C CA . GLN A 1 84 ? -6.033 3.205 5.270 1.00 97.94 84 GLN A CA 1
ATOM 682 C C . GLN A 1 84 ? -5.377 2.128 4.404 1.00 97.94 84 GL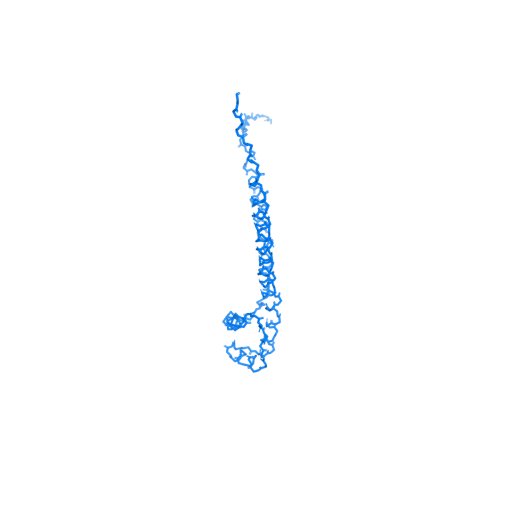N A C 1
ATOM 684 O O . GLN A 1 84 ? -4.195 2.248 4.091 1.00 97.94 84 GLN A O 1
ATOM 689 N N . VAL A 1 85 ? -6.142 1.123 3.963 1.00 98.50 85 VAL A N 1
ATOM 690 C CA . VAL A 1 85 ? -5.655 0.105 3.020 1.00 98.50 85 VAL A CA 1
ATOM 691 C C . VAL A 1 85 ? -5.210 0.758 1.710 1.00 98.50 85 VAL A C 1
ATOM 693 O O . VAL A 1 85 ? -4.089 0.530 1.263 1.00 98.50 85 VAL A O 1
ATOM 696 N N . SER A 1 86 ? -6.039 1.622 1.117 1.00 98.31 86 SER A N 1
ATOM 697 C CA . SER A 1 86 ? -5.705 2.314 -0.135 1.00 98.31 86 SER A CA 1
ATOM 698 C C . SER A 1 86 ? -4.423 3.143 -0.009 1.00 98.31 86 SER A C 1
ATOM 700 O O . SER A 1 86 ? -3.516 3.017 -0.833 1.00 98.31 86 SER A O 1
ATOM 702 N N . ASN A 1 87 ? -4.310 3.937 1.056 1.00 98.06 87 ASN A N 1
ATOM 703 C CA . ASN A 1 87 ? -3.137 4.770 1.323 1.00 98.06 87 ASN A CA 1
ATOM 704 C C . ASN A 1 87 ? -1.883 3.929 1.565 1.00 98.06 87 ASN A C 1
ATOM 706 O O . ASN A 1 87 ? -0.799 4.272 1.086 1.00 98.06 87 ASN A O 1
ATOM 710 N N . TRP A 1 88 ? -2.029 2.803 2.264 1.00 98.00 88 TRP A N 1
ATOM 711 C CA . TRP A 1 88 ? -0.926 1.883 2.485 1.00 98.00 88 TRP A CA 1
ATOM 712 C C . TRP A 1 88 ? -0.411 1.306 1.167 1.00 98.00 88 TRP A C 1
ATOM 714 O O . TRP A 1 88 ? 0.792 1.350 0.938 1.00 98.00 88 TRP A O 1
ATOM 724 N N . PHE A 1 89 ? -1.288 0.854 0.262 1.00 98.50 89 PHE A N 1
ATOM 725 C CA . PHE A 1 89 ? -0.870 0.305 -1.035 1.00 98.50 89 PHE A CA 1
ATOM 726 C C . PHE A 1 89 ? -0.199 1.335 -1.944 1.00 98.50 89 PHE A C 1
ATOM 728 O O . PHE A 1 89 ? 0.769 0.998 -2.627 1.00 98.50 89 PHE A O 1
ATOM 735 N N . ILE A 1 90 ? -0.659 2.590 -1.930 1.00 97.75 90 ILE A N 1
ATOM 736 C CA . ILE A 1 90 ? 0.002 3.684 -2.657 1.00 97.75 90 ILE A CA 1
ATOM 737 C C . ILE A 1 90 ? 1.437 3.854 -2.144 1.00 97.75 90 ILE A C 1
ATOM 739 O O . ILE A 1 90 ? 2.390 3.826 -2.924 1.00 97.75 90 ILE A O 1
ATOM 743 N N . ASN A 1 91 ? 1.602 3.973 -0.826 1.00 97.69 91 ASN A N 1
ATOM 744 C CA . ASN A 1 91 ? 2.906 4.206 -0.220 1.00 97.69 91 ASN A CA 1
ATOM 745 C C . ASN A 1 91 ? 3.841 2.990 -0.341 1.00 97.69 91 ASN A C 1
ATOM 747 O O . ASN A 1 91 ? 5.014 3.135 -0.677 1.00 97.69 91 ASN A O 1
ATOM 751 N N . ALA A 1 92 ? 3.323 1.785 -0.104 1.00 97.31 92 ALA A N 1
ATOM 752 C CA . ALA A 1 92 ? 4.074 0.538 -0.194 1.00 97.31 92 ALA A CA 1
ATOM 753 C C . ALA A 1 92 ? 4.574 0.289 -1.621 1.00 97.31 92 ALA A C 1
ATOM 755 O O . ALA A 1 92 ? 5.723 -0.110 -1.804 1.00 97.31 92 ALA A O 1
ATOM 756 N N . ARG A 1 93 ? 3.768 0.607 -2.644 1.00 98.19 93 ARG A N 1
ATOM 757 C CA . ARG A 1 93 ? 4.216 0.514 -4.035 1.00 98.19 93 ARG A CA 1
ATOM 758 C C . ARG A 1 93 ? 5.423 1.403 -4.305 1.00 98.19 93 ARG A C 1
ATOM 760 O O . ARG A 1 93 ? 6.404 0.943 -4.872 1.00 98.19 93 ARG A O 1
ATOM 767 N N . VAL A 1 94 ? 5.367 2.662 -3.881 1.00 97.06 94 VAL A N 1
ATOM 768 C CA . VAL A 1 94 ? 6.458 3.615 -4.122 1.00 97.06 94 VAL A CA 1
ATOM 769 C C . VAL A 1 94 ? 7.712 3.259 -3.322 1.00 97.06 94 VAL A C 1
ATOM 771 O O . VAL A 1 94 ? 8.808 3.366 -3.857 1.00 97.06 94 VAL A O 1
ATOM 774 N N . ARG A 1 95 ? 7.568 2.831 -2.062 1.00 95.31 95 ARG A N 1
ATOM 775 C CA . ARG A 1 95 ? 8.709 2.627 -1.152 1.00 95.31 95 ARG A CA 1
ATOM 776 C C . ARG A 1 95 ? 9.336 1.241 -1.199 1.00 95.31 95 ARG A C 1
ATOM 778 O O . ARG A 1 95 ? 10.513 1.120 -0.894 1.00 95.31 95 ARG A O 1
ATOM 785 N N . LEU A 1 96 ? 8.552 0.208 -1.495 1.00 93.50 96 LEU A N 1
ATOM 786 C CA . LEU A 1 96 ? 8.997 -1.186 -1.415 1.00 93.50 96 LEU A CA 1
ATOM 787 C C . LEU A 1 96 ? 9.037 -1.825 -2.800 1.00 93.50 96 LEU A C 1
ATOM 789 O O . LEU A 1 96 ? 10.035 -2.423 -3.180 1.00 93.50 96 LEU A O 1
ATOM 793 N N . TRP A 1 97 ? 7.955 -1.677 -3.564 1.00 96.25 97 TRP A N 1
ATOM 794 C CA . TRP A 1 97 ? 7.807 -2.377 -4.837 1.00 96.25 97 TRP A CA 1
ATOM 795 C C . TRP A 1 97 ? 8.635 -1.752 -5.966 1.00 96.25 97 TRP A C 1
ATOM 797 O O . TRP A 1 97 ? 9.379 -2.472 -6.623 1.00 96.25 97 TRP A O 1
ATOM 807 N N . LYS A 1 98 ? 8.544 -0.428 -6.185 1.00 92.50 98 LYS A N 1
ATOM 808 C CA . LYS A 1 98 ? 9.269 0.252 -7.279 1.00 92.50 98 LYS A CA 1
ATOM 809 C C . LYS A 1 98 ? 10.786 0.018 -7.201 1.00 92.50 98 LYS A C 1
ATOM 811 O O . LYS A 1 98 ? 11.321 -0.443 -8.204 1.00 92.50 98 LYS A O 1
ATOM 816 N N . PRO A 1 99 ? 11.461 0.217 -6.047 1.00 94.00 99 PRO A N 1
ATOM 817 C CA . PRO A 1 99 ? 12.902 -0.021 -5.960 1.00 94.00 99 PRO A CA 1
ATOM 818 C C . PRO A 1 99 ? 13.277 -1.477 -6.253 1.00 94.00 99 PRO A C 1
ATOM 820 O O . PRO A 1 99 ? 14.220 -1.730 -6.992 1.00 94.00 99 PRO A O 1
ATOM 823 N N . MET A 1 100 ? 12.499 -2.436 -5.739 1.00 94.31 100 MET A N 1
ATOM 824 C CA . MET A 1 100 ? 12.747 -3.867 -5.948 1.00 94.31 100 MET A CA 1
ATOM 825 C C . MET A 1 100 ? 12.616 -4.270 -7.422 1.00 94.31 100 MET A C 1
ATOM 827 O O . MET A 1 100 ? 13.425 -5.033 -7.946 1.00 94.31 100 MET A O 1
ATOM 831 N N . ILE A 1 101 ? 11.599 -3.748 -8.108 1.00 93.12 101 ILE A N 1
ATOM 832 C CA . ILE A 1 101 ? 11.380 -3.996 -9.534 1.00 93.12 101 ILE A CA 1
ATOM 833 C C . ILE A 1 101 ? 12.475 -3.344 -10.383 1.00 93.12 101 ILE A C 1
ATOM 835 O O . ILE A 1 101 ? 13.005 -3.987 -11.288 1.00 93.12 101 ILE A O 1
ATOM 839 N N . GLU A 1 102 ? 12.832 -2.092 -10.094 1.00 93.81 102 GLU A N 1
ATOM 840 C CA . GLU A 1 102 ? 13.903 -1.371 -10.790 1.00 93.81 102 GLU A CA 1
ATOM 841 C C . GLU A 1 102 ? 15.251 -2.090 -10.636 1.00 93.81 102 GLU A C 1
ATOM 843 O O . GLU A 1 102 ? 15.964 -2.276 -11.622 1.00 93.81 102 GLU A O 1
ATOM 848 N N . GLU A 1 103 ? 15.566 -2.579 -9.435 1.00 93.38 103 GLU A N 1
ATOM 849 C CA . GLU A 1 103 ? 16.770 -3.366 -9.163 1.00 93.38 103 GLU A CA 1
ATOM 850 C C . GLU A 1 103 ? 16.785 -4.688 -9.944 1.00 93.38 103 GLU A C 1
ATOM 852 O O . GLU A 1 103 ? 17.787 -5.018 -10.588 1.00 93.38 103 GLU A O 1
ATOM 857 N N . MET A 1 104 ? 15.664 -5.416 -9.957 1.00 91.81 104 MET A N 1
ATOM 858 C CA . MET A 1 104 ? 15.521 -6.665 -10.709 1.00 91.81 104 MET A CA 1
ATOM 859 C C . MET A 1 104 ? 15.701 -6.447 -12.220 1.00 91.81 104 MET A C 1
ATOM 861 O O . MET A 1 104 ? 16.406 -7.218 -12.877 1.00 91.81 104 MET A O 1
ATOM 865 N N . TYR A 1 105 ? 15.101 -5.393 -12.784 1.00 92.69 105 TYR A N 1
ATOM 866 C CA . TYR A 1 105 ? 15.274 -5.047 -14.198 1.00 92.69 105 TYR A CA 1
ATOM 867 C C . TYR A 1 105 ? 16.705 -4.609 -14.514 1.00 92.69 105 TYR A C 1
ATOM 869 O O . TYR A 1 105 ? 17.264 -5.031 -15.529 1.00 92.69 105 TYR A O 1
ATOM 877 N N . ALA A 1 106 ? 17.328 -3.809 -13.646 1.00 93.94 106 ALA A N 1
ATOM 878 C CA . ALA A 1 106 ? 18.718 -3.403 -13.812 1.00 93.94 106 ALA A CA 1
ATOM 879 C C . ALA A 1 106 ? 19.658 -4.620 -13.812 1.00 93.94 106 ALA A C 1
ATOM 881 O O . ALA A 1 106 ? 20.534 -4.720 -14.671 1.00 93.94 106 ALA A O 1
ATOM 882 N N . GLU A 1 107 ? 19.447 -5.578 -12.907 1.00 92.06 107 GLU A N 1
ATOM 883 C CA . GLU A 1 107 ? 20.205 -6.832 -12.862 1.00 92.06 107 GLU A CA 1
ATOM 884 C C . GLU A 1 107 ? 19.986 -7.690 -14.113 1.00 92.06 107 GLU A C 1
ATOM 886 O O . GLU A 1 107 ? 20.951 -8.181 -14.703 1.00 92.06 107 GLU A O 1
ATOM 891 N N . MET A 1 108 ? 18.741 -7.830 -14.577 1.00 90.38 108 MET A N 1
ATOM 892 C CA . MET A 1 108 ? 18.449 -8.549 -15.820 1.00 90.38 108 MET A CA 1
ATOM 893 C C . MET A 1 108 ? 19.171 -7.919 -17.020 1.00 90.38 108 MET A C 1
ATOM 895 O O . MET A 1 108 ? 19.739 -8.640 -17.845 1.00 90.38 108 MET A O 1
ATOM 899 N N . ASN A 1 109 ? 19.191 -6.589 -17.110 1.00 91.00 109 ASN A N 1
ATOM 900 C CA . ASN A 1 109 ? 19.865 -5.880 -18.194 1.00 91.00 109 ASN A CA 1
ATOM 901 C C . ASN A 1 109 ? 21.390 -6.041 -18.123 1.00 91.00 109 ASN A C 1
ATOM 903 O O . ASN A 1 109 ? 22.017 -6.284 -19.155 1.00 91.00 109 ASN A O 1
ATOM 907 N N . ARG A 1 110 ? 21.984 -6.002 -16.920 1.00 92.00 110 ARG A N 1
ATOM 908 C CA . ARG A 1 110 ? 23.414 -6.301 -16.721 1.00 92.00 110 ARG A CA 1
ATOM 909 C C . ARG A 1 110 ? 23.773 -7.703 -17.211 1.00 92.00 110 ARG A C 1
ATOM 911 O O . ARG A 1 110 ? 24.769 -7.871 -17.910 1.00 92.00 110 ARG A O 1
ATOM 918 N N . ARG A 1 111 ? 22.953 -8.712 -16.893 1.00 88.25 111 ARG A N 1
ATOM 919 C CA . ARG A 1 111 ? 23.177 -10.101 -17.339 1.00 88.25 111 ARG A CA 1
ATOM 920 C C . ARG A 1 111 ? 23.092 -10.250 -18.855 1.00 88.25 111 ARG A C 1
ATOM 922 O O . ARG A 1 111 ? 23.945 -10.913 -19.437 1.00 88.25 111 ARG A O 1
ATOM 929 N N . LYS A 1 112 ? 22.106 -9.613 -19.495 1.00 82.19 112 LYS A N 1
ATOM 930 C CA . LYS A 1 112 ? 21.976 -9.614 -20.962 1.00 82.19 112 LYS A CA 1
ATOM 931 C C . LYS A 1 112 ? 23.178 -8.958 -21.648 1.00 82.19 112 LYS A C 1
ATOM 933 O O . LYS A 1 112 ? 23.662 -9.493 -22.639 1.00 82.19 112 LYS A O 1
ATOM 938 N N . GLY A 1 113 ? 23.699 -7.859 -21.096 1.00 78.06 113 GLY A N 1
ATOM 939 C CA . GLY A 1 113 ? 24.931 -7.229 -21.588 1.00 78.06 113 GLY A CA 1
ATOM 940 C C . GLY A 1 113 ? 26.123 -8.192 -21.575 1.00 78.06 113 GLY A C 1
ATOM 941 O O . GLY A 1 113 ? 26.770 -8.384 -22.601 1.00 78.06 113 GLY A O 1
ATOM 942 N N . ARG A 1 114 ? 26.338 -8.895 -20.455 1.00 76.44 114 ARG A N 1
ATOM 943 C CA . ARG A 1 114 ? 27.424 -9.885 -20.318 1.00 76.44 114 ARG A CA 1
ATOM 944 C C . ARG A 1 114 ? 27.294 -11.058 -21.295 1.00 76.44 114 ARG A C 1
ATOM 946 O O . ARG A 1 114 ? 28.286 -11.482 -21.877 1.00 76.44 114 ARG A O 1
ATOM 953 N N . GLN A 1 115 ? 26.079 -11.565 -21.512 1.00 70.31 115 GLN A N 1
ATOM 954 C CA . GLN A 1 115 ? 25.835 -12.649 -22.474 1.00 70.31 115 GLN A CA 1
ATOM 955 C C . GLN A 1 115 ? 26.108 -12.221 -23.925 1.00 70.31 115 GLN A C 1
ATOM 957 O O . GLN A 1 115 ? 26.646 -13.011 -24.701 1.00 70.31 115 GLN A O 1
ATOM 962 N N . ASN A 1 116 ? 25.791 -10.973 -24.286 1.00 68.31 116 ASN A N 1
ATOM 963 C CA . ASN A 1 116 ? 26.104 -10.435 -25.611 1.00 68.31 116 ASN A CA 1
ATOM 964 C C . ASN A 1 116 ? 27.619 -10.271 -25.831 1.00 68.31 116 ASN A C 1
ATOM 966 O O . ASN A 1 116 ? 28.112 -10.595 -26.911 1.00 68.31 116 ASN A O 1
ATOM 970 N N . GLU A 1 117 ? 28.367 -9.825 -24.819 1.00 61.91 117 GLU A N 1
AT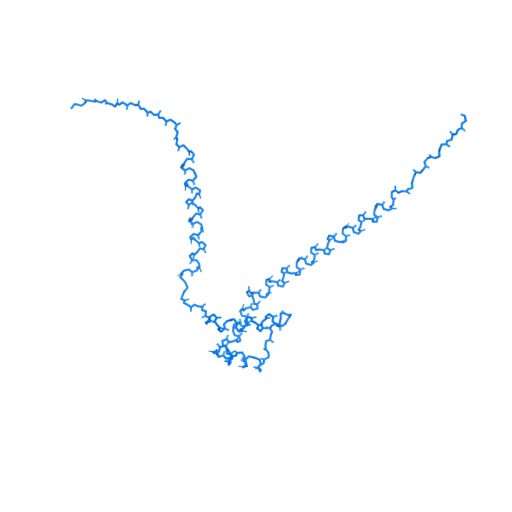OM 971 C CA . GLU A 1 117 ? 29.833 -9.702 -24.891 1.00 61.91 117 GLU A CA 1
ATOM 972 C C . GLU A 1 117 ? 30.529 -11.072 -24.991 1.00 61.91 117 GLU A C 1
ATOM 974 O O . GLU A 1 117 ? 31.437 -11.258 -25.804 1.00 61.91 117 GLU A O 1
ATOM 979 N N . GLU A 1 118 ? 30.068 -12.073 -24.236 1.00 60.31 118 GLU A N 1
ATOM 980 C CA . GLU A 1 118 ? 30.588 -13.444 -24.326 1.00 60.31 118 GLU A CA 1
ATOM 981 C C . GLU A 1 118 ? 30.259 -14.120 -25.670 1.00 60.31 118 GLU A C 1
ATOM 983 O O . GLU A 1 118 ? 31.085 -14.869 -26.202 1.00 60.31 118 GLU A O 1
ATOM 988 N N . GLY A 1 119 ? 29.083 -13.849 -26.248 1.00 58.78 119 GLY A N 1
ATOM 989 C CA . GLY A 1 119 ? 28.705 -14.318 -27.585 1.00 58.78 119 GLY A CA 1
ATOM 990 C C . GLY A 1 119 ? 29.561 -13.701 -28.697 1.00 58.78 119 GLY A C 1
ATOM 991 O O . GLY A 1 119 ? 30.030 -14.415 -29.586 1.00 58.78 119 GLY A O 1
ATOM 992 N N . ALA A 1 120 ? 29.847 -12.398 -28.614 1.00 60.34 120 ALA A N 1
ATOM 993 C CA . ALA A 1 120 ? 30.737 -11.712 -29.552 1.00 60.34 120 ALA A CA 1
ATOM 994 C C . ALA A 1 120 ? 32.189 -12.227 -29.468 1.00 60.34 120 ALA A C 1
ATOM 996 O O . ALA A 1 120 ? 32.840 -12.419 -30.497 1.00 60.34 120 ALA A O 1
ATOM 997 N N . ASN A 1 121 ? 32.683 -12.534 -28.263 1.00 57.34 121 ASN A N 1
ATOM 998 C CA . ASN A 1 121 ? 34.045 -13.036 -28.059 1.00 57.34 121 ASN A CA 1
ATOM 999 C C . ASN A 1 121 ? 34.244 -14.472 -28.599 1.00 57.34 121 ASN A C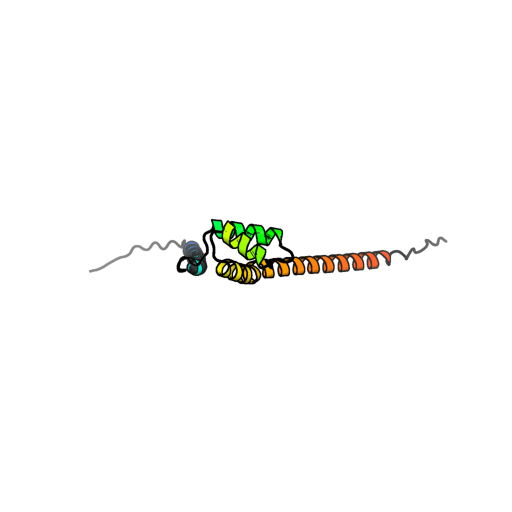 1
ATOM 1001 O O . ASN A 1 121 ? 35.294 -14.792 -29.158 1.00 57.34 121 ASN A O 1
ATOM 1005 N N . ARG A 1 122 ? 33.222 -15.343 -28.527 1.00 57.84 122 ARG A N 1
ATOM 1006 C CA . ARG A 1 122 ? 33.279 -16.677 -29.170 1.00 57.84 122 ARG A CA 1
ATOM 1007 C C . ARG A 1 122 ? 33.330 -16.588 -30.695 1.00 57.84 122 ARG A C 1
ATOM 1009 O O . ARG A 1 122 ? 34.086 -17.336 -31.313 1.00 57.84 122 ARG A O 1
ATOM 1016 N N . ASN A 1 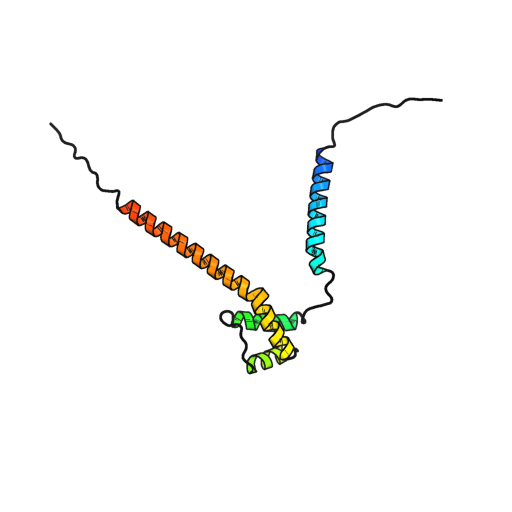123 ? 32.593 -15.651 -31.288 1.00 56.12 123 ASN A N 1
ATOM 1017 C CA . ASN A 1 123 ? 32.602 -15.440 -32.736 1.00 56.12 123 ASN A CA 1
ATOM 1018 C C . ASN A 1 123 ? 33.955 -14.906 -33.235 1.00 56.12 123 ASN A C 1
ATOM 1020 O O . ASN A 1 123 ? 34.386 -15.268 -34.326 1.00 56.12 123 ASN A O 1
ATOM 1024 N N . HIS A 1 124 ? 34.670 -14.116 -32.425 1.00 52.59 124 HIS A N 1
ATOM 1025 C CA . HIS A 1 124 ? 36.020 -13.661 -32.772 1.00 52.59 124 HIS A CA 1
ATOM 1026 C C . HIS A 1 124 ? 37.068 -14.783 -32.664 1.00 52.59 124 HIS A C 1
ATOM 1028 O O . HIS A 1 124 ? 37.984 -14.862 -33.478 1.00 52.59 124 HIS A O 1
ATOM 1034 N N . ARG A 1 125 ? 36.907 -15.715 -31.715 1.00 52.81 125 ARG A N 1
ATOM 1035 C CA . ARG A 1 125 ? 37.823 -16.857 -31.539 1.00 52.81 125 ARG A CA 1
ATOM 1036 C C . ARG A 1 125 ? 37.670 -17.949 -32.608 1.00 52.81 125 ARG A C 1
ATOM 1038 O O . ARG A 1 125 ? 38.630 -18.665 -32.872 1.00 52.81 125 ARG A O 1
ATOM 1045 N N . GLY A 1 126 ? 36.500 -18.053 -33.245 1.00 51.03 126 GLY A N 1
ATOM 1046 C CA . GLY A 1 126 ? 36.249 -18.965 -34.370 1.00 51.03 126 GLY A CA 1
ATOM 1047 C C . GLY A 1 126 ? 36.878 -18.533 -35.702 1.00 51.03 126 GLY A C 1
ATOM 1048 O O . GLY A 1 126 ? 36.950 -19.344 -36.619 1.00 51.03 126 GLY A O 1
ATOM 1049 N N . LEU A 1 127 ? 37.364 -17.289 -35.811 1.00 53.12 127 LEU A N 1
ATOM 1050 C CA . LEU A 1 127 ? 37.915 -16.737 -37.056 1.00 53.12 127 LEU A CA 1
ATOM 1051 C C . LEU A 1 127 ? 39.454 -16.706 -37.110 1.00 53.12 127 LEU A C 1
ATOM 1053 O O . LEU A 1 127 ? 40.014 -16.228 -38.092 1.00 53.12 127 LEU A O 1
ATOM 1057 N N . ILE A 1 128 ? 40.149 -17.222 -36.086 1.00 56.00 128 ILE A N 1
ATOM 1058 C CA . ILE A 1 128 ? 41.625 -17.186 -35.993 1.00 56.00 128 ILE A CA 1
ATOM 1059 C C . ILE A 1 128 ? 42.295 -18.540 -36.300 1.00 56.00 128 ILE A C 1
ATOM 1061 O O . ILE A 1 128 ? 43.490 -18.702 -36.075 1.00 56.00 128 ILE A O 1
ATOM 1065 N N . SER A 1 129 ? 41.566 -19.530 -36.828 1.00 56.97 129 SER A N 1
ATOM 1066 C CA . SER A 1 129 ? 42.133 -20.843 -37.182 1.00 56.97 129 SER A CA 1
ATOM 1067 C C . SER A 1 129 ? 42.127 -21.092 -38.689 1.00 56.97 129 SER A C 1
ATOM 1069 O O . SER A 1 129 ? 41.494 -22.017 -39.177 1.00 56.97 129 SER A O 1
ATOM 1071 N N . ILE A 1 130 ? 42.837 -20.258 -39.448 1.00 59.41 130 ILE A N 1
ATOM 1072 C CA . ILE A 1 130 ? 43.309 -20.618 -40.790 1.00 59.41 130 ILE A CA 1
ATOM 1073 C C . ILE A 1 130 ? 44.662 -19.939 -40.967 1.00 59.41 130 ILE A C 1
ATOM 1075 O O . ILE A 1 130 ? 44.702 -18.774 -41.323 1.00 59.41 130 ILE A O 1
ATOM 1079 N N . ASN A 1 131 ? 45.753 -20.638 -40.657 1.00 47.06 131 ASN A N 1
ATOM 1080 C CA . ASN A 1 131 ? 47.076 -20.405 -41.243 1.00 47.06 131 ASN A CA 1
ATOM 1081 C C . ASN A 1 131 ? 47.951 -21.625 -40.938 1.00 47.06 131 ASN A C 1
ATOM 1083 O O . ASN A 1 131 ? 48.612 -21.707 -39.908 1.00 47.06 131 ASN A O 1
ATOM 1087 N N . ASN A 1 132 ? 47.897 -22.597 -41.847 1.00 53.78 132 ASN A N 1
ATOM 1088 C CA . ASN A 1 132 ? 48.792 -23.744 -41.913 1.00 53.78 132 ASN A CA 1
ATOM 1089 C C . ASN A 1 132 ? 49.895 -23.429 -42.938 1.00 53.78 132 ASN A C 1
ATOM 1091 O O . ASN A 1 132 ? 49.591 -23.432 -44.135 1.00 53.78 132 ASN A O 1
ATOM 1095 N N . PRO A 1 133 ? 51.156 -23.175 -42.544 1.00 49.75 133 PRO A N 1
ATOM 1096 C CA . PRO A 1 133 ? 52.254 -23.168 -43.492 1.00 49.75 133 PRO A CA 1
ATOM 1097 C C . PRO A 1 133 ? 52.714 -24.612 -43.697 1.00 49.75 133 PRO A C 1
ATOM 1099 O O . PRO A 1 133 ? 53.245 -25.262 -42.799 1.00 49.75 133 PRO A O 1
ATOM 1102 N N . ARG A 1 134 ? 52.464 -25.106 -44.911 1.00 47.38 134 ARG A N 1
ATOM 1103 C CA . ARG A 1 134 ? 53.032 -26.335 -45.465 1.00 47.38 134 ARG A CA 1
ATOM 1104 C C . ARG A 1 134 ? 54.543 -26.401 -45.214 1.00 47.38 134 ARG A C 1
ATOM 1106 O O . ARG A 1 134 ? 55.273 -25.507 -45.632 1.00 47.38 134 ARG A O 1
ATOM 1113 N N . PHE A 1 135 ? 54.998 -27.514 -44.645 1.00 45.69 135 PHE A N 1
ATOM 1114 C CA . PHE A 1 135 ? 56.373 -27.979 -44.800 1.00 45.69 135 PHE A CA 1
ATOM 1115 C C . PHE A 1 135 ? 56.634 -28.230 -46.289 1.00 45.69 135 PHE A C 1
ATOM 1117 O O . PHE A 1 135 ? 55.941 -29.043 -46.901 1.00 45.69 135 PHE A O 1
ATOM 1124 N N . ASN A 1 136 ? 57.603 -27.522 -46.872 1.00 43.16 136 ASN A N 1
ATOM 1125 C CA . ASN A 1 136 ? 58.124 -27.829 -48.198 1.00 43.16 136 ASN A CA 1
ATOM 1126 C C . ASN A 1 136 ? 59.551 -28.359 -48.034 1.00 43.16 136 ASN A C 1
ATOM 1128 O O . ASN A 1 136 ? 60.434 -27.641 -47.571 1.00 43.16 136 ASN A O 1
ATOM 1132 N N . VAL A 1 137 ? 59.719 -29.639 -48.356 1.00 44.00 137 VAL A N 1
ATOM 1133 C CA . VAL A 1 137 ? 60.992 -30.362 -48.419 1.00 44.00 137 VAL A CA 1
ATOM 1134 C C . VAL A 1 137 ? 61.594 -30.151 -49.804 1.00 44.00 137 VAL A C 1
ATOM 1136 O O . VAL A 1 137 ? 60.898 -30.342 -50.802 1.00 44.00 137 VAL A O 1
ATOM 1139 N N . SER A 1 138 ? 62.882 -29.823 -49.869 1.00 50.00 138 SER A N 1
ATOM 1140 C CA . SER A 1 138 ? 63.817 -30.259 -50.918 1.00 50.00 138 SER A CA 1
ATOM 1141 C C . SER A 1 138 ? 65.236 -30.182 -50.377 1.00 50.00 138 SER A C 1
ATOM 1143 O O . SER A 1 138 ? 65.548 -29.150 -49.743 1.00 50.00 138 SER A O 1
#

Organism: Salix viminalis (NCBI:txid40686)

pLDDT: mean 75.96, std 21.44, range [36.41, 98.62]

InterPro domains:
  IPR001356 Homeodomain [PS50071] (36-99)
  IPR001356 Homeodomain [SM00389] (39-103)
  IPR001356 Homeodomain [cd00086] (39-100)
  IPR008422 KN homeodomain [PF05920] (56-95)
  IPR009057 Homedomain-like superfamily [SSF46689] (40-108)
  IPR050224 Three Amino acid Loop Extension (TALE) homeobox [PTHR11850] (14-112)